Protein AF-A0A8C3LGN2-F1 (afdb_monomer_lite)

InterPro domains:
  IPR000424 Primosome PriB/single-strand DNA-binding [PF00436] (1-76)
  IPR000424 Primosome PriB/single-strand DNA-binding [PS50935] (1-76)
  IPR000424 Primosome PriB/single-strand DNA-binding [cd04496] (4-76)
  IPR011344 Single-stranded DNA-binding protein [PIRSF002070] (1-76)
  IPR011344 Single-stranded DNA-binding protein [PTHR10302] (1-76)
  IPR011344 Single-stranded DNA-binding protein [TIGR00621] (1-76)
  IPR012340 Nucleic acid-binding, OB-fold [G3DSA:2.40.50.140] (1-76)
  IPR012340 Nucleic acid-binding, OB-fold [SSF50249] (1-76)

Secondary structure (DSSP, 8-state):
--------EE-S--EEE-STTT--EEEEEEEEEEEEES-SSS------EEEEEEEEEEEE-SHHHHHHHHHH----

Foldseek 3Di:
DDDDDDDFFWAFQWDWDDDPNDFIKTKTKGKDKDWDFPDDDDDDDDGDIDMDIDIDIDIHGDVVVRVVSNPPPGGD

Sequence (76 aa):
MNRVQLLGRVGQDPIMRQVDGKNPVTIFSLATNEMWRTGENEVAQTGDISQKTTWHRISVFRPGLRDVTYQYVKKG

Structure (mmCIF, N/CA/C/O backbone):
data_AF-A0A8C3LGN2-F1
#
_entry.id   AF-A0A8C3LGN2-F1
#
loop_
_atom_site.group_PDB
_atom_site.id
_atom_site.type_symbol
_atom_site.label_atom_id
_atom_site.label_alt_id
_atom_site.label_comp_id
_atom_site.label_asym_id
_atom_site.label_entity_id
_atom_site.label_seq_id
_atom_site.pdbx_PDB_ins_code
_atom_site.Cartn_x
_atom_site.Cartn_y
_atom_site.Cartn_z
_atom_site.occupancy
_atom_site.B_iso_or_equiv
_atom_site.auth_seq_id
_atom_site.auth_comp_id
_atom_site.auth_asym_id
_atom_site.auth_atom_id
_atom_site.pdbx_PDB_model_num
ATOM 1 N N . MET A 1 1 ? -8.777 13.560 -17.671 1.00 73.88 1 MET A N 1
ATOM 2 C CA . MET A 1 1 ? -9.013 12.277 -16.969 1.00 73.88 1 MET A CA 1
ATOM 3 C C . MET A 1 1 ? -7.737 11.897 -16.232 1.00 73.88 1 MET A C 1
ATOM 5 O O . MET A 1 1 ? -6.686 11.964 -16.849 1.00 73.88 1 MET A O 1
ATOM 9 N N . ASN A 1 2 ? -7.808 11.563 -14.940 1.00 94.25 2 ASN A N 1
ATOM 10 C CA . ASN A 1 2 ? -6.648 11.141 -14.143 1.00 94.25 2 ASN A CA 1
ATOM 11 C C . ASN A 1 2 ? -6.930 9.749 -13.560 1.00 94.25 2 ASN A C 1
ATOM 13 O O . ASN A 1 2 ? -7.834 9.595 -12.739 1.00 94.25 2 ASN A O 1
ATOM 17 N N . ARG A 1 3 ? -6.206 8.735 -14.042 1.00 95.88 3 ARG A N 1
ATOM 18 C CA . ARG A 1 3 ? -6.341 7.335 -13.625 1.00 95.88 3 ARG A CA 1
ATOM 19 C C . ARG A 1 3 ? -4.973 6.666 -13.691 1.00 95.88 3 ARG A C 1
ATOM 21 O O . ARG A 1 3 ? -4.300 6.763 -14.710 1.00 95.88 3 ARG A O 1
ATOM 28 N N . VAL A 1 4 ? -4.612 5.942 -12.635 1.00 96.38 4 VAL A N 1
ATOM 29 C CA . VAL A 1 4 ? -3.368 5.166 -12.542 1.00 96.38 4 VAL A CA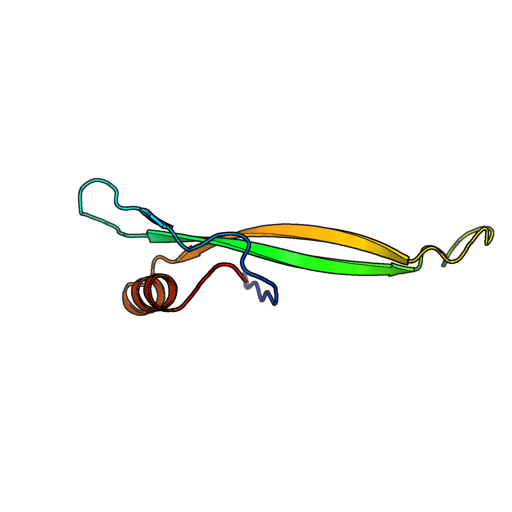 1
ATOM 30 C C . VAL A 1 4 ? -3.721 3.710 -12.231 1.00 96.38 4 VAL A C 1
ATOM 32 O O . VAL A 1 4 ? -4.615 3.453 -11.425 1.00 96.38 4 VAL A O 1
ATOM 35 N N . GLN A 1 5 ? -3.052 2.762 -12.888 1.00 96.38 5 GLN A N 1
ATOM 36 C CA . GLN A 1 5 ? -3.148 1.323 -12.623 1.00 96.38 5 GLN A CA 1
ATOM 37 C C . GLN A 1 5 ? -1.729 0.793 -12.423 1.00 96.38 5 GLN A C 1
ATOM 39 O O . GLN A 1 5 ? -0.879 1.017 -13.279 1.00 96.38 5 GLN A O 1
ATOM 44 N N . LEU A 1 6 ? -1.469 0.140 -11.290 1.00 95.88 6 LEU A N 1
ATOM 45 C CA . LEU A 1 6 ? -0.149 -0.377 -10.926 1.00 95.88 6 LEU A CA 1
ATOM 46 C C . LEU A 1 6 ? -0.268 -1.854 -10.564 1.00 95.88 6 LEU A C 1
ATOM 48 O O . LEU A 1 6 ? -1.224 -2.253 -9.900 1.00 95.88 6 LEU A O 1
ATOM 52 N N . LEU A 1 7 ? 0.735 -2.634 -10.953 1.00 95.69 7 LEU A N 1
ATOM 53 C CA . LEU A 1 7 ? 0.920 -4.016 -10.532 1.00 95.69 7 LEU A CA 1
ATOM 54 C C . LEU A 1 7 ? 2.354 -4.158 -10.028 1.00 95.69 7 LEU A C 1
ATOM 56 O O . LEU A 1 7 ? 3.298 -3.805 -10.732 1.00 95.69 7 LEU A O 1
ATOM 60 N N . GLY A 1 8 ? 2.516 -4.629 -8.798 1.00 96.00 8 GLY A N 1
ATOM 61 C CA . GLY A 1 8 ? 3.809 -4.622 -8.134 1.00 96.00 8 GLY A CA 1
ATOM 62 C C . GLY A 1 8 ? 3.792 -5.354 -6.802 1.00 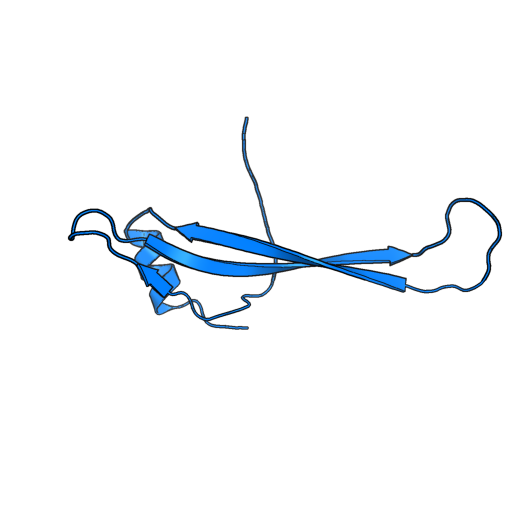96.00 8 GLY A C 1
ATOM 63 O O . GLY A 1 8 ? 2.792 -5.971 -6.440 1.00 96.00 8 GLY A O 1
ATOM 64 N N . ARG A 1 9 ? 4.908 -5.264 -6.080 1.00 97.00 9 ARG A N 1
ATOM 65 C CA . ARG A 1 9 ? 5.105 -5.903 -4.770 1.00 97.00 9 ARG A CA 1
ATOM 66 C C . ARG A 1 9 ? 5.066 -4.894 -3.642 1.00 97.00 9 ARG A C 1
ATOM 68 O O . ARG A 1 9 ? 5.490 -3.751 -3.823 1.00 97.00 9 ARG A O 1
ATOM 75 N N . VAL A 1 10 ? 4.588 -5.306 -2.476 1.00 97.62 10 VAL A N 1
ATOM 76 C CA . VAL A 1 10 ? 4.457 -4.416 -1.321 1.00 97.62 10 VAL A CA 1
ATOM 77 C C . VAL A 1 10 ? 5.774 -4.378 -0.550 1.00 97.62 10 VAL A C 1
ATOM 79 O O . VAL A 1 10 ? 6.279 -5.401 -0.095 1.00 97.62 10 VAL A O 1
ATOM 82 N N . GLY A 1 11 ? 6.353 -3.184 -0.396 1.00 96.25 11 GLY A N 1
ATOM 83 C CA . GLY A 1 11 ? 7.682 -3.013 0.206 1.00 96.25 11 GLY A CA 1
ATOM 84 C C . GLY A 1 11 ? 7.716 -3.097 1.728 1.00 96.25 11 GLY A C 1
ATOM 85 O O . GLY A 1 11 ? 8.734 -3.478 2.307 1.00 96.25 11 GLY A O 1
ATOM 86 N N . GLN A 1 12 ? 6.617 -2.721 2.375 1.00 94.69 12 GLN A N 1
ATOM 87 C CA . GLN A 1 12 ? 6.476 -2.693 3.827 1.00 94.69 12 GLN A CA 1
ATOM 88 C C . GLN A 1 12 ? 5.024 -2.957 4.211 1.00 94.69 12 GLN A C 1
ATOM 90 O O . GLN A 1 12 ? 4.120 -2.648 3.431 1.00 94.69 12 GLN A O 1
ATOM 95 N N . ASP A 1 13 ? 4.811 -3.487 5.413 1.00 96.75 13 ASP A N 1
ATOM 96 C CA . ASP A 1 13 ? 3.461 -3.692 5.927 1.00 96.75 13 ASP A CA 1
ATOM 97 C C . ASP A 1 13 ? 2.683 -2.365 5.959 1.00 96.75 13 ASP A C 1
ATOM 99 O O . ASP A 1 13 ? 3.261 -1.317 6.271 1.00 96.75 13 ASP A O 1
ATOM 103 N N . PRO A 1 14 ? 1.380 -2.371 5.628 1.00 97.19 14 PRO A N 1
ATOM 104 C CA . PRO A 1 14 ? 0.579 -1.161 5.657 1.00 97.19 14 PRO A CA 1
ATOM 105 C C . PRO A 1 14 ? 0.483 -0.568 7.062 1.00 97.19 14 PRO A C 1
ATOM 107 O O . PRO A 1 14 ? 0.196 -1.261 8.037 1.00 97.19 14 PRO A O 1
ATOM 110 N N . ILE A 1 15 ? 0.643 0.748 7.152 1.00 95.38 15 ILE A N 1
ATOM 111 C CA . ILE A 1 15 ? 0.542 1.503 8.400 1.00 95.38 15 ILE A CA 1
ATOM 112 C C . ILE A 1 15 ? -0.755 2.304 8.375 1.00 95.38 15 ILE A C 1
ATOM 114 O O . ILE A 1 15 ? -0.997 3.074 7.441 1.00 95.38 15 ILE A O 1
ATOM 118 N N . MET A 1 16 ? -1.579 2.155 9.411 1.00 93.69 16 MET A N 1
ATOM 119 C CA . MET A 1 16 ? -2.745 3.008 9.615 1.00 93.69 16 MET A CA 1
ATOM 120 C C . MET A 1 16 ? -2.329 4.265 10.384 1.00 93.69 16 MET A C 1
ATOM 122 O O . MET A 1 16 ? -1.809 4.187 11.494 1.00 93.69 16 MET A O 1
ATOM 126 N N . ARG A 1 17 ? -2.556 5.437 9.788 1.00 91.69 17 ARG A N 1
ATOM 127 C CA . ARG A 1 17 ? -2.324 6.743 10.409 1.00 91.69 17 ARG A CA 1
ATOM 128 C C . ARG A 1 17 ? -3.656 7.444 10.624 1.00 91.69 17 ARG A C 1
ATOM 130 O O . ARG A 1 17 ? -4.470 7.522 9.707 1.00 91.69 17 ARG A O 1
ATOM 137 N N . GLN A 1 18 ? -3.851 8.004 11.810 1.00 87.56 18 GLN A N 1
ATOM 138 C CA . GLN A 1 18 ? -5.017 8.812 12.151 1.00 87.56 18 GLN A CA 1
ATOM 139 C C . GLN A 1 18 ? -4.535 10.141 12.732 1.00 87.56 18 GLN A C 1
ATOM 141 O O . GLN A 1 18 ? -3.634 10.161 13.565 1.00 87.56 18 GLN A O 1
ATOM 146 N N . VAL A 1 19 ? -5.108 11.247 12.257 1.00 76.75 19 VAL A N 1
ATOM 147 C CA . VAL A 1 19 ? -4.897 12.581 12.834 1.00 76.75 19 VAL A CA 1
ATOM 148 C C . VAL A 1 19 ? -6.175 12.945 13.581 1.00 76.75 19 VAL A C 1
ATOM 150 O O . VAL A 1 19 ? -7.254 12.949 12.984 1.00 76.75 19 VAL A O 1
ATOM 153 N N . ASP A 1 20 ? -6.055 13.146 14.893 1.00 78.06 20 ASP A N 1
ATOM 154 C CA . ASP A 1 20 ? -7.099 13.650 15.800 1.00 78.06 20 ASP A CA 1
ATOM 155 C C . ASP A 1 20 ? -8.461 12.953 15.687 1.00 78.06 20 ASP A C 1
ATOM 157 O O . ASP A 1 20 ? -9.523 13.571 15.761 1.00 78.06 20 ASP A O 1
ATOM 161 N N . GLY A 1 21 ? -8.451 11.643 15.448 1.00 66.00 21 GLY A N 1
ATOM 162 C CA . GLY A 1 21 ? -9.673 10.848 15.383 1.00 66.00 21 GLY A CA 1
ATOM 163 C C . GLY A 1 21 ? -10.438 10.928 14.053 1.00 66.00 21 GLY A C 1
ATOM 164 O O . GLY A 1 21 ? -11.214 10.023 13.755 1.00 66.00 21 GLY A O 1
ATOM 165 N N . LYS A 1 22 ? -10.219 11.956 13.221 1.00 71.88 22 LYS A N 1
ATOM 166 C CA . LYS A 1 22 ? -11.211 12.352 12.203 1.00 71.88 22 LYS A CA 1
ATOM 167 C C . LYS A 1 22 ? -11.038 11.776 10.801 1.00 71.88 22 LYS A C 1
ATOM 169 O O . LYS A 1 22 ? -12.011 11.804 10.066 1.00 71.88 22 LYS A O 1
ATOM 174 N N . ASN A 1 23 ? -9.886 11.218 10.422 1.00 83.62 23 ASN A N 1
ATOM 175 C CA . ASN A 1 23 ? -9.693 10.620 9.088 1.00 83.62 23 ASN A CA 1
ATOM 176 C C . ASN A 1 23 ? -8.575 9.561 9.093 1.00 83.62 23 ASN A C 1
ATOM 178 O O . ASN A 1 23 ? -7.411 9.911 8.885 1.00 83.62 23 ASN A O 1
ATOM 182 N N . PRO A 1 24 ? -8.883 8.274 9.337 1.00 91.00 24 PRO A N 1
ATOM 183 C CA . PRO A 1 24 ? -7.879 7.220 9.265 1.00 91.00 24 PRO A CA 1
ATOM 184 C C . PRO A 1 24 ? -7.481 6.947 7.810 1.00 91.00 24 PRO A C 1
ATOM 186 O O . PRO A 1 24 ? -8.348 6.859 6.935 1.00 91.00 24 PRO A O 1
ATOM 189 N N . VAL A 1 25 ? -6.183 6.762 7.567 1.00 94.44 25 VAL A N 1
ATOM 190 C CA . VAL A 1 25 ? -5.584 6.488 6.252 1.00 94.44 25 VAL A CA 1
ATOM 191 C C . VAL A 1 25 ? -4.621 5.314 6.368 1.00 94.44 25 VAL A C 1
ATOM 193 O O . VAL A 1 25 ? -3.766 5.313 7.249 1.00 94.44 25 VAL A O 1
ATOM 196 N N . THR A 1 26 ? -4.715 4.348 5.456 1.00 96.31 26 THR A N 1
ATOM 197 C CA . THR A 1 26 ? -3.736 3.253 5.354 1.00 96.31 26 THR A CA 1
ATOM 198 C C . THR A 1 26 ? -2.699 3.599 4.297 1.00 96.31 26 THR A C 1
ATOM 200 O O . THR A 1 26 ? -3.056 3.978 3.179 1.00 96.31 26 THR A O 1
ATOM 203 N N . ILE A 1 27 ? -1.418 3.487 4.647 1.00 96.50 27 ILE A N 1
ATOM 204 C CA . ILE A 1 27 ? -0.289 3.878 3.800 1.00 96.50 27 ILE A CA 1
ATOM 205 C C . ILE A 1 27 ? 0.659 2.693 3.634 1.00 96.50 27 ILE A C 1
ATOM 207 O O . ILE A 1 27 ? 1.013 2.049 4.617 1.00 96.50 27 ILE A O 1
ATOM 211 N N . PHE A 1 28 ? 1.096 2.433 2.403 1.00 97.25 28 PHE A N 1
ATOM 212 C CA . PHE A 1 28 ? 2.109 1.421 2.090 1.00 97.25 28 PHE A CA 1
ATOM 213 C C . PHE A 1 28 ? 2.921 1.818 0.848 1.00 97.25 28 PHE A C 1
ATOM 215 O O . PHE A 1 28 ? 2.554 2.751 0.124 1.00 97.25 28 PHE A O 1
ATOM 222 N N . SER A 1 29 ? 4.038 1.127 0.607 1.00 97.50 29 SER A N 1
ATOM 223 C CA . SER A 1 29 ? 4.853 1.300 -0.601 1.00 97.50 29 SER A CA 1
ATOM 224 C C . SER A 1 29 ? 4.688 0.132 -1.571 1.00 97.50 29 SER A C 1
ATOM 226 O O . SER A 1 29 ? 4.613 -1.019 -1.146 1.00 97.50 29 SER A O 1
ATOM 228 N N . LEU A 1 30 ? 4.663 0.428 -2.871 1.00 97.69 30 LEU A N 1
ATOM 229 C CA . LEU A 1 30 ? 4.570 -0.552 -3.953 1.00 97.69 30 LEU A CA 1
ATOM 230 C C . LEU A 1 30 ? 5.761 -0.401 -4.907 1.00 97.69 30 LEU A C 1
ATOM 232 O O . LEU A 1 30 ? 5.982 0.680 -5.454 1.00 97.69 30 LEU A O 1
ATOM 236 N N . ALA A 1 31 ? 6.507 -1.478 -5.123 1.00 97.62 31 ALA A N 1
ATOM 237 C CA . ALA A 1 31 ? 7.572 -1.548 -6.117 1.00 97.62 31 ALA A CA 1
ATOM 238 C C . ALA A 1 31 ? 7.029 -2.050 -7.457 1.00 97.62 31 ALA A C 1
ATOM 240 O O . ALA A 1 31 ? 6.421 -3.121 -7.512 1.00 97.62 31 ALA A O 1
ATOM 241 N N . THR A 1 32 ? 7.308 -1.320 -8.535 1.00 96.62 32 THR A N 1
ATOM 242 C CA . THR A 1 32 ? 7.162 -1.807 -9.914 1.00 96.62 32 THR A CA 1
ATOM 243 C C . THR A 1 32 ? 8.540 -1.888 -10.564 1.00 96.62 32 THR A C 1
ATOM 245 O O . THR A 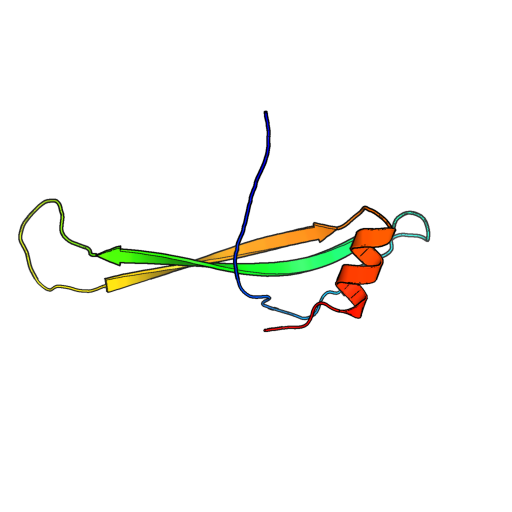1 32 ? 9.411 -1.068 -10.270 1.00 96.62 32 THR A O 1
ATOM 248 N N . ASN A 1 33 ? 8.746 -2.881 -11.428 1.00 93.31 33 ASN A N 1
ATOM 249 C CA . ASN A 1 33 ? 10.005 -3.071 -12.141 1.00 93.31 33 ASN A CA 1
ATOM 250 C C . ASN A 1 33 ? 9.784 -2.848 -13.630 1.00 93.31 33 ASN A C 1
ATOM 252 O O . ASN A 1 33 ? 8.851 -3.402 -14.207 1.00 93.31 33 ASN A O 1
ATOM 256 N N . GLU A 1 34 ? 10.678 -2.088 -14.239 1.00 87.88 34 GLU A N 1
ATOM 257 C CA . GLU A 1 34 ? 10.807 -1.972 -15.684 1.00 87.88 34 GLU A CA 1
ATOM 258 C C . GLU A 1 34 ? 12.117 -2.654 -16.081 1.00 87.88 34 GLU A C 1
ATOM 260 O O . GLU A 1 34 ? 13.143 -2.466 -15.423 1.00 87.88 34 GLU A O 1
ATOM 265 N N . MET A 1 35 ? 12.069 -3.488 -17.118 1.00 84.12 35 MET A N 1
ATOM 266 C CA . MET A 1 35 ? 13.240 -4.133 -17.708 1.00 84.12 35 MET A CA 1
ATOM 267 C C . MET A 1 35 ? 13.309 -3.724 -19.173 1.00 84.12 35 MET A C 1
ATOM 269 O O . MET A 1 35 ? 12.326 -3.876 -19.898 1.00 84.12 35 MET A O 1
ATOM 273 N N . TRP A 1 36 ? 14.454 -3.218 -19.610 1.00 81.19 36 TRP A N 1
ATOM 274 C CA . TRP A 1 36 ? 14.695 -2.882 -21.009 1.00 81.19 36 TRP A CA 1
ATOM 275 C C . TRP A 1 36 ? 16.078 -3.374 -21.418 1.00 81.19 36 TRP A C 1
ATOM 277 O O . TRP A 1 36 ? 17.003 -3.474 -20.609 1.00 81.19 36 TRP A O 1
ATOM 287 N N . ARG A 1 37 ? 16.202 -3.732 -22.694 1.00 74.44 37 ARG A N 1
ATOM 288 C CA . ARG A 1 37 ? 17.492 -4.061 -23.293 1.00 74.44 37 ARG A CA 1
ATOM 289 C C . ARG A 1 37 ? 18.115 -2.764 -23.771 1.00 74.44 37 ARG A C 1
ATOM 291 O O . ARG A 1 37 ? 17.482 -2.019 -24.515 1.00 74.44 37 ARG A O 1
ATOM 298 N N . THR A 1 38 ? 19.339 -2.492 -23.349 1.00 66.06 38 THR A N 1
ATOM 299 C CA . THR A 1 38 ? 20.096 -1.370 -23.895 1.00 66.06 38 THR A CA 1
ATOM 300 C C . THR A 1 38 ? 20.633 -1.798 -25.261 1.00 66.06 38 THR A C 1
ATOM 302 O O . THR A 1 38 ? 21.493 -2.669 -25.336 1.00 66.06 38 THR A O 1
ATOM 305 N N . GLY A 1 39 ? 20.072 -1.257 -26.346 1.00 61.72 39 GLY A N 1
ATOM 306 C CA . GLY A 1 39 ? 20.549 -1.524 -27.706 1.00 61.72 39 GLY A CA 1
ATOM 307 C C . GLY A 1 39 ? 19.471 -1.393 -28.777 1.00 61.72 39 GLY A C 1
ATOM 308 O O . GLY A 1 39 ? 19.053 -2.396 -29.344 1.00 61.72 39 GLY A O 1
ATOM 309 N N . GLU A 1 40 ? 19.044 -0.163 -29.068 1.00 56.25 40 GLU A N 1
ATOM 310 C CA . GLU A 1 40 ? 18.289 0.131 -30.300 1.00 56.25 40 GLU A CA 1
ATOM 311 C C . GLU A 1 40 ? 18.909 1.264 -31.131 1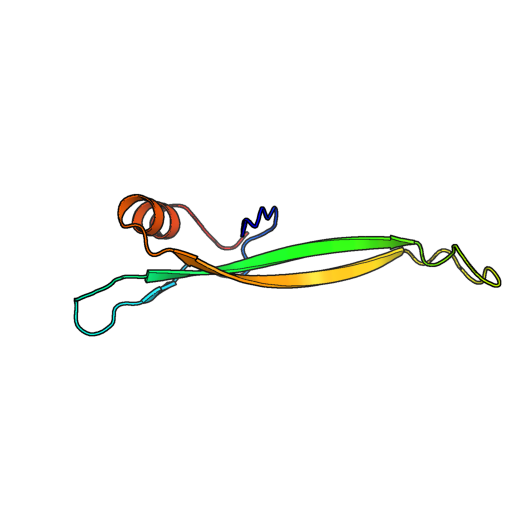.00 56.25 40 GLU A C 1
ATOM 313 O O . GLU A 1 40 ? 18.602 1.374 -32.309 1.00 56.25 40 GLU A O 1
ATOM 318 N N . ASN A 1 41 ? 19.850 2.045 -30.581 1.00 59.03 41 ASN A N 1
ATOM 319 C CA . ASN A 1 41 ? 20.619 3.029 -31.340 1.00 59.03 41 ASN A CA 1
ATOM 320 C C . ASN A 1 41 ? 22.072 3.078 -30.844 1.00 59.03 41 ASN A C 1
ATOM 322 O O . ASN A 1 41 ? 22.320 3.282 -29.661 1.00 59.03 41 ASN A O 1
ATOM 326 N N . GLU A 1 42 ? 22.983 2.895 -31.800 1.00 51.09 42 GLU A N 1
ATOM 327 C CA . GLU A 1 42 ? 24.436 3.112 -31.757 1.00 51.09 42 GLU A CA 1
ATOM 328 C C . GLU A 1 42 ? 25.305 2.096 -30.987 1.00 51.09 42 GLU A C 1
ATOM 330 O O . GLU A 1 42 ? 25.392 2.063 -29.767 1.00 51.09 42 GLU A O 1
ATOM 335 N N . VAL A 1 43 ? 26.002 1.292 -31.802 1.00 51.56 43 VAL A N 1
ATOM 336 C CA . VAL A 1 43 ? 27.188 0.469 -31.515 1.00 51.56 43 VAL A CA 1
ATOM 337 C C . VAL A 1 43 ? 27.037 -0.480 -30.328 1.00 51.56 43 VAL A C 1
ATOM 339 O O . VAL A 1 43 ? 27.433 -0.207 -29.200 1.00 51.56 43 VAL A O 1
ATOM 342 N N . ALA A 1 44 ? 26.519 -1.665 -30.652 1.00 58.94 44 ALA A N 1
ATOM 343 C CA . ALA A 1 44 ? 26.507 -2.844 -29.807 1.00 58.94 44 ALA A CA 1
ATOM 344 C C . ALA A 1 44 ? 27.867 -3.086 -29.129 1.00 58.94 44 ALA A C 1
ATOM 346 O O . ALA A 1 44 ? 28.794 -3.636 -29.725 1.00 58.94 44 ALA A O 1
ATOM 347 N N . GLN A 1 45 ? 27.947 -2.738 -27.850 1.00 53.59 45 GLN A N 1
ATOM 348 C CA . GLN A 1 45 ? 28.808 -3.413 -26.897 1.00 53.59 45 GLN A CA 1
ATOM 349 C C . GLN A 1 45 ? 27.921 -3.881 -25.746 1.00 53.59 45 GLN A C 1
ATOM 351 O O . GLN A 1 45 ? 27.568 -3.119 -24.856 1.00 53.59 45 GLN A O 1
ATOM 356 N N . THR A 1 46 ? 27.591 -5.171 -25.817 1.00 51.59 46 THR A N 1
ATOM 357 C CA . THR A 1 46 ? 27.153 -6.008 -24.694 1.00 51.59 46 THR A CA 1
ATOM 358 C C . THR A 1 46 ? 25.668 -5.911 -24.323 1.00 51.59 46 THR A C 1
ATOM 360 O O . THR A 1 46 ? 25.131 -4.869 -23.968 1.00 51.59 46 THR A O 1
ATOM 363 N N . GLY A 1 47 ? 24.990 -7.059 -24.439 1.00 58.75 47 GLY A N 1
ATOM 364 C CA . GLY A 1 47 ? 23.559 -7.262 -24.200 1.00 58.75 47 GLY A CA 1
ATOM 365 C C . GLY A 1 47 ? 23.156 -7.226 -22.726 1.00 58.75 47 GLY A C 1
ATOM 366 O O . GLY A 1 47 ? 22.579 -8.191 -22.224 1.00 58.75 47 GLY A O 1
ATOM 367 N N . ASP A 1 48 ? 23.427 -6.114 -22.053 1.00 69.19 48 ASP A N 1
ATOM 368 C CA . ASP A 1 48 ? 23.053 -5.919 -20.659 1.00 69.19 48 ASP A CA 1
ATOM 369 C C . ASP A 1 48 ? 21.560 -5.569 -20.546 1.00 69.19 48 ASP A C 1
ATOM 371 O O . ASP A 1 48 ? 21.063 -4.569 -21.080 1.00 69.19 48 ASP A O 1
ATOM 375 N N . ILE A 1 49 ? 20.812 -6.426 -19.844 1.00 74.19 49 ILE A N 1
ATOM 376 C CA . ILE A 1 49 ? 19.426 -6.154 -19.454 1.00 74.19 49 ILE A CA 1
ATOM 377 C C . ILE A 1 49 ? 19.475 -5.186 -18.276 1.00 74.19 49 ILE A C 1
ATOM 379 O O . ILE A 1 49 ? 19.911 -5.544 -17.182 1.00 74.19 49 ILE A O 1
ATOM 383 N N . SER A 1 50 ? 19.004 -3.963 -18.494 1.00 82.38 50 SER A N 1
ATOM 384 C CA . SER A 1 50 ? 18.887 -2.970 -17.431 1.00 82.38 50 SER A CA 1
ATOM 385 C C . SER A 1 50 ? 17.544 -3.121 -16.718 1.00 82.38 50 SER A C 1
ATOM 387 O O . SER A 1 50 ? 16.507 -3.321 -17.354 1.00 82.38 50 SER A O 1
ATOM 389 N N . GLN A 1 51 ? 17.562 -3.019 -15.388 1.00 87.00 51 GLN A N 1
ATOM 390 C CA . GLN A 1 51 ? 16.369 -3.050 -14.542 1.00 87.00 51 GLN A CA 1
ATOM 391 C C . GLN A 1 51 ? 16.281 -1.764 -13.715 1.00 87.00 51 GLN A C 1
ATOM 393 O O . GLN A 1 51 ? 17.249 -1.355 -13.077 1.00 87.00 51 GLN A O 1
ATOM 398 N N . LYS A 1 52 ? 15.094 -1.155 -13.668 1.00 90.25 52 LYS A N 1
ATOM 399 C CA . LYS A 1 52 ? 14.769 -0.012 -12.805 1.00 90.25 52 LYS A CA 1
ATOM 400 C C . LYS A 1 52 ? 13.571 -0.359 -11.952 1.00 90.25 52 LYS A C 1
ATOM 402 O O . LYS A 1 52 ? 12.543 -0.802 -12.459 1.00 90.25 52 LYS A O 1
ATOM 407 N N . THR A 1 53 ? 13.703 -0.117 -10.656 1.00 94.12 53 THR A N 1
ATOM 408 C CA . THR A 1 53 ? 12.609 -0.261 -9.699 1.00 94.12 53 THR A CA 1
ATOM 409 C C . THR A 1 53 ? 12.08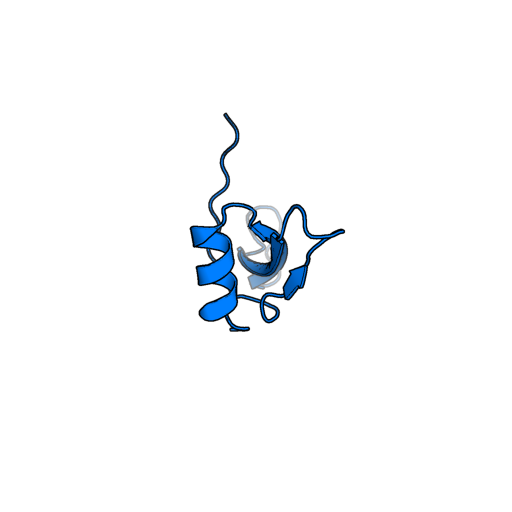4 1.116 -9.320 1.00 94.12 53 THR A C 1
ATOM 411 O O . THR A 1 53 ? 12.845 1.972 -8.869 1.00 94.12 53 THR A O 1
ATOM 414 N N . THR A 1 54 ? 10.777 1.316 -9.465 1.00 96.50 54 THR A N 1
ATOM 415 C CA . THR A 1 54 ? 10.083 2.539 -9.055 1.00 96.50 54 THR A CA 1
ATOM 416 C C . THR A 1 54 ? 9.231 2.256 -7.824 1.00 96.50 54 THR A C 1
ATOM 418 O O . THR A 1 54 ? 8.402 1.344 -7.813 1.00 96.50 54 THR A O 1
ATOM 421 N N . TRP A 1 55 ? 9.425 3.061 -6.780 1.00 97.06 55 TRP A N 1
ATOM 422 C CA . TRP A 1 55 ? 8.682 2.966 -5.528 1.00 97.06 55 TRP A CA 1
ATOM 423 C C . TRP A 1 55 ? 7.536 3.974 -5.499 1.00 97.06 55 TRP A C 1
ATOM 425 O O . TRP A 1 55 ? 7.744 5.182 -5.567 1.00 97.06 55 TRP A O 1
ATOM 435 N N . HIS A 1 56 ? 6.320 3.467 -5.342 1.00 97.25 56 HIS A N 1
ATOM 436 C CA . HIS A 1 56 ? 5.099 4.254 -5.268 1.00 97.25 56 HIS A CA 1
ATOM 437 C C . HIS A 1 56 ? 4.609 4.296 -3.828 1.00 97.25 56 HIS A C 1
ATOM 439 O O . HIS A 1 56 ? 4.557 3.265 -3.160 1.00 97.25 56 HIS A O 1
ATOM 445 N N . ARG A 1 57 ? 4.203 5.472 -3.350 1.00 97.06 57 ARG A N 1
ATOM 446 C CA . ARG A 1 57 ? 3.571 5.626 -2.036 1.00 97.06 57 ARG A CA 1
ATOM 447 C C . ARG A 1 57 ? 2.056 5.662 -2.199 1.00 97.06 57 ARG A C 1
ATOM 449 O O . ARG A 1 57 ? 1.518 6.623 -2.742 1.00 97.06 57 ARG A O 1
ATOM 456 N N . ILE A 1 58 ? 1.370 4.637 -1.704 1.00 97.06 58 ILE A N 1
ATOM 457 C CA . ILE A 1 58 ? -0.082 4.483 -1.831 1.00 97.06 58 ILE A CA 1
ATOM 458 C C . ILE A 1 58 ? -0.758 4.934 -0.538 1.00 97.06 58 ILE A C 1
ATOM 460 O O . ILE A 1 58 ? -0.326 4.561 0.548 1.00 97.06 58 ILE A O 1
ATOM 464 N N . SER A 1 59 ? -1.807 5.754 -0.651 1.00 95.81 59 SER A N 1
ATOM 465 C CA . SER A 1 59 ? -2.625 6.213 0.482 1.00 95.81 59 SER A CA 1
ATOM 466 C C . SER A 1 59 ? -4.092 5.861 0.238 1.00 95.81 59 SER A C 1
ATOM 468 O O . SER A 1 59 ? -4.682 6.303 -0.749 1.00 95.81 59 SER A O 1
ATOM 470 N N . VAL A 1 60 ? -4.681 5.063 1.128 1.00 95.94 60 VAL A N 1
ATOM 471 C CA . VAL A 1 60 ? -6.057 4.564 1.014 1.00 95.94 60 VAL A CA 1
ATOM 472 C C . VAL A 1 60 ? -6.941 5.255 2.045 1.00 95.94 60 VAL A C 1
ATOM 474 O O . VAL A 1 60 ? -6.776 5.067 3.249 1.00 95.94 60 VAL A O 1
ATOM 477 N N . PHE A 1 61 ? -7.897 6.047 1.556 1.00 93.94 61 PHE A N 1
ATOM 478 C CA . PHE A 1 61 ? -8.807 6.848 2.384 1.00 93.94 61 PHE A CA 1
ATOM 479 C C . PHE A 1 61 ? -10.201 6.226 2.537 1.00 93.94 61 PHE A C 1
ATOM 481 O O . PHE A 1 61 ? -10.882 6.467 3.529 1.00 93.94 61 PHE A O 1
ATOM 488 N N . ARG A 1 62 ? -10.653 5.439 1.551 1.00 93.62 62 ARG A N 1
ATOM 489 C CA . ARG A 1 62 ? -12.003 4.852 1.552 1.00 93.62 62 ARG A CA 1
ATOM 490 C C . ARG A 1 62 ? -12.128 3.848 2.708 1.00 93.62 62 ARG A C 1
ATOM 492 O O . ARG A 1 62 ? -11.377 2.878 2.667 1.00 93.62 62 ARG A O 1
ATOM 499 N N . PRO A 1 63 ? -13.068 4.011 3.663 1.00 89.75 63 PRO A N 1
ATOM 500 C CA . PRO A 1 63 ? -13.115 3.208 4.891 1.00 89.75 63 PRO A CA 1
ATOM 501 C C . PRO A 1 63 ? -13.041 1.692 4.660 1.00 89.75 63 PRO A C 1
ATOM 503 O O . PRO A 1 63 ? -12.109 1.056 5.132 1.00 89.75 63 PRO A O 1
ATOM 506 N N . GLY A 1 64 ? -13.919 1.132 3.819 1.00 92.81 64 GLY A N 1
ATOM 507 C CA . GLY A 1 64 ? -13.921 -0.312 3.548 1.00 92.81 64 GLY A CA 1
ATOM 508 C C . GLY A 1 64 ? -12.626 -0.828 2.909 1.00 92.81 64 GLY A C 1
ATOM 509 O O . GLY A 1 64 ? -12.085 -1.841 3.335 1.00 92.81 64 GLY A O 1
ATOM 510 N N . LEU A 1 65 ? -12.073 -0.109 1.924 1.00 95.12 65 LEU A N 1
ATOM 511 C CA . LEU A 1 65 ? -10.818 -0.524 1.281 1.00 95.12 65 LEU A CA 1
ATOM 512 C C . LEU A 1 65 ? -9.614 -0.339 2.198 1.00 95.12 65 LEU A C 1
ATOM 514 O O . LEU A 1 65 ? -8.680 -1.133 2.151 1.00 95.12 65 LEU A O 1
ATOM 518 N N . ARG A 1 66 ? -9.619 0.712 3.012 1.00 95.19 66 ARG A N 1
ATOM 519 C CA . ARG A 1 66 ? -8.559 1.017 3.967 1.00 95.19 66 ARG A CA 1
ATOM 520 C C . ARG A 1 66 ? -8.414 -0.105 4.988 1.00 95.19 66 ARG A C 1
ATOM 522 O O . ARG A 1 66 ? -7.289 -0.540 5.236 1.00 95.19 66 ARG A O 1
ATOM 529 N N . ASP A 1 67 ? -9.533 -0.555 5.545 1.00 94.12 67 ASP A N 1
ATOM 530 C CA . ASP A 1 67 ? -9.558 -1.569 6.597 1.00 94.12 67 ASP A CA 1
ATOM 531 C C . ASP A 1 67 ? -9.167 -2.941 6.024 1.00 94.12 67 ASP A C 1
ATOM 533 O O . ASP A 1 67 ? -8.309 -3.618 6.586 1.00 94.12 67 ASP A O 1
ATOM 537 N N . VAL A 1 68 ? -9.665 -3.286 4.828 1.00 96.25 68 VAL A N 1
ATOM 538 C CA . VAL A 1 68 ? -9.236 -4.483 4.078 1.00 96.25 68 VAL A CA 1
ATOM 539 C C . VAL A 1 68 ? -7.739 -4.433 3.763 1.00 96.25 68 VAL A C 1
ATOM 541 O O . VAL A 1 68 ? -7.020 -5.401 3.998 1.00 96.25 68 VAL A O 1
ATOM 544 N N . THR A 1 69 ? -7.236 -3.298 3.273 1.00 96.12 69 THR A N 1
ATOM 545 C CA . THR A 1 69 ? -5.805 -3.140 2.970 1.00 96.12 69 THR A CA 1
ATOM 546 C C . THR A 1 69 ? -4.972 -3.368 4.226 1.00 96.12 69 THR A C 1
ATOM 548 O O . THR A 1 69 ? -4.002 -4.110 4.189 1.00 96.12 69 THR A O 1
ATOM 551 N N . TYR A 1 70 ? -5.361 -2.780 5.356 1.00 95.69 70 TYR A N 1
ATOM 552 C CA . TYR A 1 70 ? -4.628 -2.931 6.611 1.00 95.69 70 TYR A CA 1
ATOM 553 C C . TYR A 1 70 ? -4.644 -4.371 7.154 1.00 95.69 70 TYR A C 1
A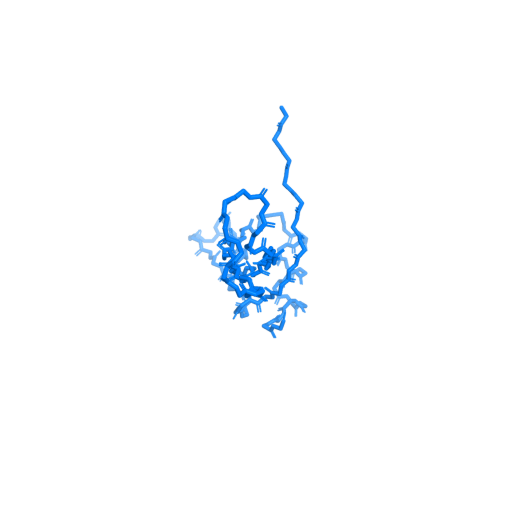TOM 555 O O . TYR A 1 70 ? -3.630 -4.860 7.651 1.00 95.69 70 TYR A O 1
ATOM 563 N N . GLN A 1 71 ? -5.781 -5.062 7.044 1.00 96.38 71 GLN A N 1
ATOM 564 C CA . GLN A 1 71 ? -5.936 -6.428 7.546 1.00 96.38 71 GLN A CA 1
ATOM 565 C C . GLN A 1 71 ? -5.174 -7.455 6.701 1.00 96.38 71 GLN A C 1
ATOM 567 O O . GLN A 1 71 ? -4.481 -8.310 7.257 1.00 96.38 71 GLN A O 1
ATOM 572 N N . TYR A 1 72 ? -5.285 -7.365 5.373 1.00 96.88 72 TYR A N 1
ATOM 573 C CA . TYR A 1 72 ? -4.869 -8.445 4.475 1.00 96.88 72 TYR A CA 1
ATOM 574 C C . TYR A 1 72 ? -3.578 -8.169 3.708 1.00 96.88 72 TYR A C 1
ATOM 576 O O . TYR A 1 72 ? -2.894 -9.118 3.331 1.00 96.88 72 TYR A O 1
ATOM 584 N N . VAL A 1 73 ? -3.216 -6.907 3.468 1.00 96.50 73 VAL A N 1
ATOM 585 C CA . VAL A 1 73 ? -1.965 -6.606 2.764 1.00 96.50 73 VAL A CA 1
ATOM 586 C C . VAL A 1 73 ? -0.796 -6.727 3.736 1.00 96.50 73 VAL A C 1
ATOM 588 O O . VAL A 1 73 ? -0.835 -6.214 4.854 1.00 96.50 73 VAL A O 1
ATOM 591 N N . LYS A 1 74 ? 0.254 -7.415 3.287 1.00 96.56 74 LYS A N 1
ATOM 592 C CA . LYS A 1 74 ? 1.517 -7.618 3.999 1.00 96.56 74 LYS A CA 1
ATOM 593 C C . LYS A 1 74 ? 2.677 -7.347 3.057 1.00 96.56 74 LYS A C 1
ATOM 595 O O . LYS A 1 74 ? 2.506 -7.363 1.840 1.00 96.56 74 LYS A O 1
ATOM 600 N N . LYS A 1 75 ? 3.850 -7.096 3.625 1.00 96.75 75 LYS A N 1
ATOM 601 C CA . LYS A 1 75 ? 5.108 -7.033 2.888 1.00 96.75 75 LYS A CA 1
ATOM 602 C C . LYS A 1 75 ? 5.308 -8.326 2.085 1.00 96.75 75 LYS A C 1
ATOM 604 O O . LYS A 1 75 ? 5.264 -9.414 2.659 1.00 96.75 75 LYS A O 1
ATOM 609 N N . GLY A 1 76 ? 5.554 -8.192 0.781 1.00 91.00 76 GLY A N 1
ATOM 610 C CA . GLY A 1 76 ? 5.655 -9.315 -0.159 1.00 91.00 76 GLY A CA 1
ATOM 611 C C . GLY A 1 76 ? 5.479 -8.888 -1.604 1.00 91.00 76 GLY A C 1
ATOM 612 O O . GLY A 1 76 ? 4.487 -8.184 -1.899 1.00 91.00 76 GLY A O 1
#

pLDDT: mean 87.02, std 13.99, range [51.09, 97.69]

Radius of gyration: 18.08 Å; chains: 1; bounding box: 43×23×48 Å

Organism: Chrysolophus pictus (NCBI:txid9089)